Protein AF-A0A838DDW0-F1 (afdb_monomer_lite)

pLDDT: mean 84.01, std 14.68, range [48.5, 97.31]

Radius of gyration: 19.71 Å; chains: 1; bounding box: 67×43×30 Å

Secondary structure (DSSP, 8-state):
--S---EEEESS-HHHHHHHHHHHSTT-EEEEEEE--TTSSS-TTSEEEEEEEETTEEEEEEEPPPPPGGGG-------PPPP-

Foldseek 3Di:
DDPDAAEAEDAQCQVVVLVVLCVVQVPKDWPDWDFAPPPGPDHGRHTAKTWMDGPNGIYMYGYDDHDDPVVPPDPPDDPDPDDD

Structure (mmCIF, N/CA/C/O backbone):
data_AF-A0A838DDW0-F1
#
_entry.id   AF-A0A838DDW0-F1
#
loop_
_atom_site.group_PDB
_atom_site.id
_atom_site.type_symbol
_atom_site.label_atom_id
_atom_site.label_alt_id
_atom_site.label_comp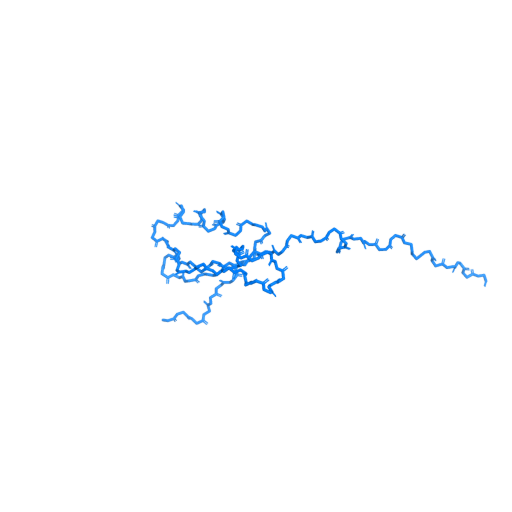_id
_atom_site.label_asym_id
_atom_site.label_entity_id
_atom_site.label_seq_id
_atom_site.pdbx_PDB_ins_code
_atom_site.Cartn_x
_atom_site.Cartn_y
_atom_site.Cartn_z
_atom_site.occupancy
_atom_site.B_iso_or_equiv
_atom_site.auth_seq_id
_atom_site.auth_comp_id
_atom_site.auth_asym_id
_atom_site.auth_atom_id
_atom_site.pdbx_PDB_model_num
ATOM 1 N N . MET A 1 1 ? -4.295 14.958 15.121 1.00 62.41 1 MET A N 1
ATOM 2 C CA . MET A 1 1 ? -3.209 14.818 14.126 1.00 62.41 1 MET A CA 1
ATOM 3 C C . MET A 1 1 ? -2.353 13.625 14.508 1.00 62.41 1 MET A C 1
ATOM 5 O O . MET A 1 1 ? -1.908 13.571 15.652 1.00 62.41 1 MET A O 1
ATOM 9 N N . GLN A 1 2 ? -2.182 12.655 13.609 1.00 73.88 2 GLN A N 1
ATOM 10 C CA . GLN A 1 2 ? -1.325 11.497 13.869 1.00 73.88 2 GLN A CA 1
ATOM 11 C C . GLN A 1 2 ? 0.141 11.890 13.732 1.00 73.88 2 GLN A C 1
ATOM 13 O O . GLN A 1 2 ? 0.523 12.526 12.757 1.00 73.88 2 GLN A O 1
ATOM 18 N N . LYS A 1 3 ? 0.943 11.558 14.746 1.00 88.31 3 LYS A N 1
ATOM 19 C CA . LYS A 1 3 ? 2.377 11.886 14.782 1.00 88.31 3 LYS A CA 1
ATOM 20 C C . LYS A 1 3 ? 3.254 10.773 14.210 1.00 88.31 3 LYS A C 1
ATOM 22 O O . LYS A 1 3 ? 4.405 11.023 13.879 1.00 88.31 3 LYS A O 1
ATOM 27 N N . ILE A 1 4 ? 2.721 9.554 14.145 1.00 92.31 4 ILE A N 1
ATOM 28 C CA . ILE A 1 4 ? 3.427 8.356 13.699 1.00 92.31 4 ILE A CA 1
ATOM 29 C C . ILE A 1 4 ? 2.511 7.631 12.721 1.00 92.31 4 ILE A C 1
ATOM 31 O O . ILE A 1 4 ? 1.379 7.304 13.076 1.00 92.31 4 ILE A O 1
ATOM 35 N N . THR A 1 5 ? 3.022 7.368 11.522 1.00 93.56 5 THR A N 1
ATOM 36 C CA . THR A 1 5 ? 2.337 6.583 10.493 1.00 93.56 5 THR A CA 1
ATOM 37 C C . THR A 1 5 ? 3.034 5.232 10.385 1.00 93.56 5 THR A C 1
ATOM 39 O O . THR A 1 5 ? 4.204 5.193 9.993 1.00 93.56 5 THR A O 1
ATOM 42 N N . PRO A 1 6 ? 2.369 4.120 10.743 1.00 94.94 6 PRO A N 1
ATOM 43 C CA . PRO A 1 6 ? 2.941 2.797 10.556 1.00 94.94 6 PRO A CA 1
ATOM 44 C C . PRO A 1 6 ? 3.214 2.524 9.076 1.00 94.94 6 PRO A C 1
ATOM 46 O O . PRO A 1 6 ? 2.396 2.840 8.207 1.00 94.94 6 PRO A O 1
ATOM 49 N N . PHE A 1 7 ? 4.366 1.914 8.813 1.00 93.69 7 PHE A N 1
ATOM 50 C CA . PHE A 1 7 ? 4.826 1.601 7.470 1.00 93.69 7 PHE A CA 1
ATOM 51 C C . PHE A 1 7 ? 4.985 0.087 7.319 1.00 93.69 7 PHE A C 1
ATOM 53 O O . PHE A 1 7 ? 5.830 -0.524 7.974 1.00 93.69 7 PHE A O 1
ATOM 60 N N . LEU A 1 8 ? 4.136 -0.522 6.495 1.00 93.38 8 LEU A N 1
ATOM 61 C CA . LEU A 1 8 ? 4.029 -1.969 6.330 1.00 93.38 8 LEU A CA 1
ATOM 62 C C . LEU A 1 8 ? 4.782 -2.418 5.075 1.00 93.38 8 LEU A C 1
ATOM 64 O O . LEU A 1 8 ? 4.489 -1.973 3.965 1.00 93.38 8 LEU A O 1
ATOM 68 N N . TRP A 1 9 ? 5.750 -3.313 5.244 1.00 90.69 9 TRP A N 1
ATOM 69 C CA . TRP A 1 9 ? 6.525 -3.864 4.136 1.00 90.69 9 TRP A CA 1
ATOM 70 C C . TRP A 1 9 ? 5.921 -5.188 3.664 1.00 90.69 9 TRP A C 1
ATOM 72 O O . TRP A 1 9 ? 5.760 -6.107 4.465 1.00 90.69 9 TRP A O 1
ATOM 82 N N . PHE A 1 10 ? 5.642 -5.305 2.365 1.00 89.00 10 PHE A N 1
ATOM 83 C CA . PHE A 1 10 ? 5.113 -6.526 1.749 1.00 89.00 10 PHE A CA 1
ATOM 84 C C . PHE A 1 10 ? 6.042 -7.044 0.655 1.00 89.00 10 PHE A C 1
ATOM 86 O O . PHE A 1 10 ? 6.569 -6.270 -0.147 1.00 89.00 10 PHE A O 1
ATOM 93 N N . ASP A 1 11 ? 6.208 -8.363 0.577 1.00 85.25 11 ASP A N 1
ATOM 94 C CA . ASP A 1 11 ? 6.915 -8.997 -0.536 1.00 85.25 11 ASP A CA 1
ATOM 95 C C . ASP A 1 11 ? 5.969 -9.139 -1.732 1.00 85.25 11 ASP A C 1
ATOM 97 O O . ASP A 1 11 ? 5.174 -10.067 -1.825 1.00 85.25 11 ASP A O 1
ATOM 101 N N . GLY A 1 12 ? 5.964 -8.144 -2.614 1.00 81.31 12 GLY A N 1
ATOM 102 C CA . GLY A 1 12 ? 5.183 -8.178 -3.848 1.00 81.31 12 GLY A CA 1
ATOM 103 C C . GLY A 1 12 ? 3.681 -7.877 -3.724 1.00 81.31 12 GLY A C 1
ATOM 104 O O . GLY A 1 12 ? 3.106 -7.417 -4.709 1.00 81.31 12 GLY A O 1
ATOM 105 N N . GLN A 1 13 ? 3.067 -8.061 -2.553 1.00 87.06 13 GLN A N 1
ATOM 106 C CA . GLN A 1 13 ? 1.601 -8.137 -2.390 1.00 87.06 13 GLN A CA 1
ATOM 107 C C . GLN A 1 13 ? 0.961 -6.920 -1.692 1.00 87.06 13 GLN A C 1
ATOM 109 O O . GLN A 1 13 ? 0.008 -7.048 -0.923 1.00 87.06 13 GLN A O 1
ATOM 114 N N . ALA A 1 14 ? 1.528 -5.725 -1.878 1.00 90.12 14 ALA A N 1
ATOM 115 C CA . ALA A 1 14 ? 1.055 -4.528 -1.178 1.00 90.12 14 ALA A CA 1
ATOM 116 C C . ALA A 1 14 ? -0.387 -4.135 -1.565 1.00 90.12 14 ALA A C 1
ATOM 118 O O . ALA A 1 14 ? -1.158 -3.721 -0.702 1.00 90.12 14 ALA A O 1
ATOM 119 N N . GLU A 1 15 ? -0.761 -4.282 -2.839 1.00 92.56 15 GLU A N 1
ATOM 120 C CA . GLU A 1 15 ? -2.102 -3.945 -3.343 1.00 92.56 15 GLU A CA 1
ATOM 121 C C . GLU A 1 15 ? -3.160 -4.907 -2.795 1.00 92.56 15 GLU A C 1
ATOM 123 O O . GLU A 1 15 ? -4.192 -4.476 -2.278 1.00 92.56 15 GLU A O 1
ATOM 128 N N . GLU A 1 16 ? -2.871 -6.206 -2.831 1.00 94.25 16 GLU A N 1
ATOM 129 C CA . GLU A 1 16 ? -3.735 -7.266 -2.320 1.00 94.25 16 GLU A CA 1
ATOM 130 C C . GLU A 1 16 ? -3.920 -7.151 -0.804 1.00 94.25 16 GLU A C 1
ATOM 132 O O . GLU A 1 16 ? -5.031 -7.321 -0.301 1.00 94.25 16 GLU A O 1
ATOM 137 N N . ALA A 1 17 ? -2.858 -6.802 -0.071 1.00 93.94 17 ALA A N 1
ATOM 138 C CA . ALA A 1 17 ? -2.934 -6.566 1.366 1.00 93.94 17 ALA A CA 1
ATOM 139 C C . ALA A 1 17 ? -3.829 -5.366 1.704 1.00 93.94 17 ALA A C 1
ATOM 141 O O . ALA A 1 17 ? -4.679 -5.462 2.591 1.00 93.94 17 ALA A O 1
ATOM 142 N N . VAL A 1 18 ? -3.690 -4.247 0.982 1.00 95.81 18 VAL A N 1
ATOM 143 C CA . VAL A 1 18 ? -4.570 -3.084 1.171 1.00 95.81 18 VAL A CA 1
ATOM 144 C C . VAL A 1 18 ? -6.014 -3.444 0.835 1.00 95.81 18 VAL A C 1
ATOM 146 O O . VAL A 1 18 ? -6.902 -3.158 1.636 1.00 95.81 18 VAL A O 1
ATOM 149 N N . ALA A 1 19 ? -6.263 -4.129 -0.284 1.00 95.88 19 ALA A N 1
ATOM 150 C CA . ALA A 1 19 ? -7.603 -4.584 -0.650 1.00 95.88 19 ALA A CA 1
ATOM 151 C C . ALA A 1 19 ? -8.223 -5.475 0.440 1.00 95.88 19 ALA A C 1
ATOM 153 O O . ALA A 1 19 ? -9.385 -5.292 0.808 1.00 95.88 19 ALA A O 1
ATOM 154 N N . PHE A 1 20 ? -7.435 -6.386 1.016 1.00 96.44 20 PHE A N 1
ATOM 155 C CA . PHE A 1 20 ? -7.869 -7.209 2.139 1.00 96.44 20 PHE A CA 1
ATOM 156 C C . PHE A 1 20 ? -8.225 -6.364 3.367 1.00 96.44 20 PHE A C 1
ATOM 158 O O . PHE A 1 20 ? -9.319 -6.521 3.910 1.00 96.44 20 PHE A O 1
ATOM 165 N N . TYR A 1 21 ? -7.367 -5.429 3.785 1.00 96.06 21 TYR A N 1
ATOM 166 C CA . TYR A 1 21 ? -7.670 -4.569 4.932 1.00 96.06 21 TYR A CA 1
ATOM 167 C C . TYR A 1 21 ? -8.957 -3.768 4.733 1.00 96.06 21 TYR A C 1
ATOM 169 O O . TYR A 1 21 ? -9.782 -3.705 5.641 1.00 96.06 21 TYR A O 1
ATOM 177 N N . LEU A 1 22 ? -9.177 -3.220 3.539 1.00 96.06 22 LEU A N 1
ATOM 178 C CA . LEU A 1 22 ? -10.396 -2.476 3.215 1.00 96.06 22 LEU A CA 1
ATOM 179 C C . LEU A 1 22 ? -11.647 -3.368 3.179 1.00 96.06 22 LEU A C 1
ATOM 181 O O . LEU A 1 22 ? -12.741 -2.900 3.479 1.00 96.06 22 LEU A O 1
ATOM 185 N N . SER A 1 23 ? -11.498 -4.661 2.874 1.00 96.94 23 SER A N 1
ATOM 186 C CA . SER A 1 23 ? -12.604 -5.625 2.967 1.00 96.94 23 SER A CA 1
ATOM 187 C C . SER A 1 23 ? -13.011 -5.936 4.415 1.00 96.94 23 SER A C 1
ATOM 189 O O . SER A 1 23 ? -14.180 -6.215 4.684 1.00 96.94 23 SER A O 1
ATOM 191 N N . VAL A 1 24 ? -12.059 -5.867 5.355 1.00 97.00 24 VAL A N 1
ATOM 192 C CA . VAL A 1 24 ? -12.273 -6.159 6.781 1.00 97.00 24 VAL A CA 1
ATOM 193 C C . VAL A 1 24 ? -12.763 -4.917 7.531 1.00 97.00 24 VAL A C 1
ATOM 195 O O . VAL A 1 24 ? -13.716 -4.991 8.308 1.00 97.00 24 VAL A O 1
ATOM 198 N N . PHE A 1 25 ? -12.140 -3.764 7.290 1.00 95.69 25 PHE A N 1
ATOM 199 C CA . PHE A 1 25 ? -12.468 -2.493 7.932 1.00 95.69 25 PHE A CA 1
ATOM 200 C C . PHE A 1 25 ? -13.328 -1.643 6.996 1.00 95.69 25 PHE A C 1
ATOM 202 O O . PHE A 1 25 ? -12.810 -0.938 6.135 1.00 95.69 25 PHE A O 1
ATOM 209 N N . LYS A 1 26 ? -14.650 -1.693 7.191 1.00 88.75 26 LYS A N 1
ATOM 210 C CA . LYS A 1 26 ? -15.635 -1.119 6.254 1.00 88.75 26 LYS A CA 1
ATOM 211 C C . LYS A 1 26 ? -15.538 0.393 6.028 1.00 88.75 26 LYS A C 1
ATOM 213 O O . LYS A 1 26 ? -15.929 0.854 4.964 1.00 88.75 26 LYS A O 1
ATOM 218 N N . ASP A 1 27 ? -14.994 1.137 6.988 1.00 93.12 27 ASP A N 1
ATOM 219 C CA . ASP A 1 27 ? -14.789 2.589 6.872 1.00 93.12 27 ASP A CA 1
ATOM 220 C C . ASP A 1 27 ? -13.403 2.950 6.311 1.00 93.12 27 ASP A C 1
ATOM 222 O O . ASP A 1 27 ? -12.992 4.112 6.323 1.00 93.12 27 ASP A O 1
ATOM 226 N N . GLY A 1 28 ? -12.637 1.948 5.876 1.00 95.81 28 GLY A N 1
ATOM 227 C CA . GLY A 1 28 ? -11.315 2.153 5.320 1.00 95.81 28 GLY A CA 1
ATOM 228 C C . GLY A 1 28 ? -11.355 2.764 3.921 1.00 95.81 28 GLY A C 1
ATOM 229 O O . GLY A 1 28 ? -12.292 2.554 3.150 1.00 95.81 28 GLY A O 1
ATOM 230 N N . LYS A 1 29 ? -10.295 3.487 3.553 1.00 97.00 29 LYS A N 1
ATOM 231 C CA . LYS A 1 29 ? -10.141 4.068 2.208 1.00 97.00 29 LYS A CA 1
ATOM 232 C C . LYS A 1 29 ? -8.682 4.199 1.796 1.00 97.00 29 LYS A C 1
ATOM 234 O O . LYS A 1 29 ? -7.805 4.399 2.632 1.00 97.00 29 LYS A O 1
ATOM 239 N N . ILE A 1 30 ? -8.426 4.154 0.493 1.00 97.31 30 ILE A N 1
ATOM 240 C CA . ILE A 1 30 ? -7.133 4.565 -0.066 1.00 97.31 30 ILE A CA 1
ATOM 241 C C . ILE A 1 30 ? -7.071 6.095 -0.054 1.00 97.31 30 ILE A C 1
ATOM 243 O O . ILE A 1 30 ? -8.027 6.764 -0.440 1.00 97.31 30 ILE A O 1
ATOM 247 N N . ILE A 1 31 ? -5.943 6.638 0.397 1.00 96.94 31 ILE A N 1
ATOM 248 C CA . ILE A 1 31 ? -5.657 8.077 0.416 1.00 96.94 31 ILE A CA 1
ATOM 249 C C . ILE A 1 31 ? -4.833 8.467 -0.808 1.00 96.94 31 ILE A C 1
ATOM 251 O O . ILE A 1 31 ? -5.134 9.455 -1.470 1.00 96.94 31 ILE A O 1
ATOM 255 N N . ALA A 1 32 ? -3.786 7.696 -1.106 1.00 96.06 32 ALA A N 1
ATOM 256 C CA . ALA A 1 32 ? -2.911 7.949 -2.240 1.00 96.06 32 ALA A CA 1
ATOM 257 C C . ALA A 1 32 ? -2.187 6.674 -2.670 1.00 96.06 32 ALA A C 1
ATOM 259 O O . ALA A 1 32 ? -1.786 5.867 -1.833 1.00 96.06 32 ALA A O 1
ATOM 260 N N . THR A 1 33 ? -1.936 6.553 -3.968 1.00 95.56 33 THR A N 1
ATOM 261 C CA . THR A 1 33 ? -1.054 5.533 -4.538 1.00 95.56 33 THR A CA 1
ATOM 262 C C . THR A 1 33 ? 0.081 6.241 -5.256 1.00 95.56 33 THR A C 1
ATOM 264 O O . THR A 1 33 ? -0.161 7.106 -6.100 1.00 95.56 33 THR A O 1
ATOM 267 N N . THR A 1 34 ? 1.321 5.888 -4.928 1.00 94.12 34 THR A N 1
ATOM 268 C CA . THR A 1 34 ? 2.501 6.384 -5.639 1.00 94.12 34 THR A CA 1
ATOM 269 C C . THR A 1 34 ? 3.073 5.288 -6.522 1.00 94.12 34 THR A C 1
ATOM 271 O O . THR A 1 34 ? 3.024 4.103 -6.182 1.00 94.12 34 THR A O 1
ATOM 274 N N . HIS A 1 35 ? 3.628 5.690 -7.660 1.00 92.81 35 HIS A N 1
ATOM 275 C CA . HIS A 1 35 ? 4.222 4.785 -8.634 1.00 92.81 35 HIS A CA 1
ATOM 276 C C . HIS A 1 35 ? 5.700 5.116 -8.828 1.00 92.81 35 HIS A C 1
ATOM 278 O O . HIS A 1 35 ? 6.129 6.248 -8.589 1.00 92.81 35 HIS A O 1
ATOM 284 N N . TYR A 1 36 ? 6.480 4.133 -9.269 1.00 91.62 36 TYR A N 1
ATOM 285 C CA . TYR A 1 36 ? 7.876 4.351 -9.621 1.00 91.62 36 TYR A CA 1
ATOM 286 C C . TYR A 1 36 ? 7.996 5.303 -10.825 1.00 91.62 36 TYR A C 1
ATOM 288 O O . TYR A 1 36 ? 7.272 5.125 -11.812 1.00 91.62 36 TYR A O 1
ATOM 296 N N . PRO A 1 37 ? 8.906 6.295 -10.767 1.00 92.62 37 PRO A N 1
ATOM 297 C CA . PRO A 1 37 ? 9.193 7.178 -11.895 1.00 92.62 37 PRO A CA 1
ATOM 298 C C . PRO A 1 37 ? 9.976 6.438 -12.992 1.00 92.62 37 PRO A C 1
ATOM 300 O O . PRO A 1 37 ? 10.512 5.358 -12.752 1.00 92.62 37 PRO A O 1
ATOM 303 N N . GLU A 1 38 ? 10.103 7.046 -14.175 1.00 90.56 38 GLU A N 1
ATOM 304 C CA . GLU A 1 38 ? 10.820 6.457 -15.324 1.00 90.56 38 GLU A CA 1
ATOM 305 C C . GLU A 1 38 ? 12.263 6.041 -15.010 1.00 90.56 38 GLU A C 1
ATOM 307 O O . GLU A 1 38 ? 12.708 4.983 -15.443 1.00 90.56 38 GLU A O 1
ATOM 312 N N . ASN A 1 39 ? 12.965 6.821 -14.184 1.00 90.56 39 ASN A N 1
ATOM 313 C CA . ASN A 1 39 ? 14.349 6.555 -13.770 1.00 90.56 39 ASN A CA 1
ATOM 314 C C . ASN A 1 39 ? 14.444 5.833 -12.412 1.00 90.56 39 ASN A C 1
ATOM 316 O O . ASN A 1 39 ? 15.436 5.964 -11.693 1.00 90.56 39 ASN A O 1
ATOM 320 N N . GLY A 1 40 ? 13.380 5.138 -12.005 1.00 84.69 40 GLY A N 1
ATOM 321 C CA . GLY A 1 40 ? 13.306 4.431 -10.732 1.00 84.69 40 GLY A CA 1
ATOM 322 C C . GLY A 1 40 ? 14.033 3.077 -10.731 1.00 84.69 40 GLY A C 1
ATOM 323 O O . GLY A 1 40 ? 14.335 2.514 -11.780 1.00 84.69 40 GLY A O 1
ATOM 324 N N . PRO A 1 41 ? 14.265 2.484 -9.545 1.00 84.19 41 PRO A N 1
ATOM 325 C CA . PRO A 1 41 ? 14.881 1.156 -9.406 1.00 84.19 41 PRO A CA 1
ATOM 326 C C . PRO A 1 41 ? 13.960 -0.003 -9.835 1.00 84.19 41 PRO A C 1
ATOM 328 O O . PRO A 1 41 ? 14.330 -1.172 -9.722 1.00 84.19 41 PRO A O 1
ATOM 331 N N . GLN A 1 42 ? 12.733 0.299 -10.251 1.00 85.50 42 GLN A N 1
ATOM 332 C CA . GLN A 1 42 ? 11.719 -0.636 -10.724 1.00 85.50 42 GLN A CA 1
ATOM 333 C C . GLN A 1 42 ? 11.062 -0.057 -11.982 1.00 85.50 42 GLN A C 1
ATOM 335 O O . GLN A 1 42 ? 11.135 1.155 -12.186 1.00 85.50 42 GLN A O 1
ATOM 340 N N . PRO A 1 43 ? 10.399 -0.893 -12.806 1.00 89.06 43 PRO A N 1
ATOM 341 C CA . PRO A 1 43 ? 9.694 -0.422 -13.991 1.00 89.06 43 PRO A CA 1
ATOM 342 C C . PRO A 1 43 ? 8.742 0.740 -13.690 1.00 89.06 43 PRO A C 1
ATOM 344 O O . PRO A 1 43 ? 7.971 0.684 -12.727 1.00 89.06 43 PRO A O 1
ATOM 347 N N . ALA A 1 44 ? 8.795 1.762 -14.543 1.00 92.19 44 ALA A N 1
ATOM 348 C CA . ALA A 1 44 ? 7.953 2.946 -14.458 1.00 92.19 44 ALA A CA 1
ATOM 349 C C . ALA A 1 44 ? 6.468 2.572 -14.378 1.00 92.19 44 ALA A C 1
ATOM 351 O O . ALA A 1 44 ? 6.013 1.635 -15.037 1.00 92.19 44 ALA A O 1
ATOM 352 N N . GLY A 1 45 ? 5.708 3.296 -13.559 1.00 90.38 45 GLY A N 1
ATOM 353 C CA . GLY A 1 45 ? 4.272 3.063 -13.413 1.00 90.38 45 GLY A CA 1
ATOM 354 C C . GLY A 1 45 ? 3.896 1.859 -12.544 1.00 90.38 45 GLY A C 1
ATOM 355 O O . GLY A 1 45 ? 2.714 1.676 -12.274 1.00 90.38 45 GLY A O 1
ATOM 356 N N . LYS A 1 46 ? 4.849 1.061 -12.036 1.00 89.56 46 LYS A N 1
ATOM 357 C CA . LYS A 1 46 ? 4.542 0.087 -10.973 1.00 89.56 46 LYS A CA 1
ATOM 358 C C . LYS A 1 46 ? 4.243 0.795 -9.659 1.00 89.56 46 LYS A C 1
ATOM 360 O O . LYS A 1 46 ? 4.905 1.776 -9.329 1.00 89.56 46 LYS A O 1
ATOM 365 N N . VAL A 1 47 ? 3.309 0.253 -8.879 1.00 89.62 47 VAL A N 1
ATOM 366 C CA . VAL A 1 47 ? 3.015 0.746 -7.529 1.00 89.62 47 VAL A CA 1
ATOM 367 C C . VAL A 1 47 ? 4.260 0.642 -6.648 1.00 89.62 47 VAL A C 1
ATOM 369 O O . VAL A 1 47 ? 4.891 -0.414 -6.551 1.00 89.62 47 VAL A O 1
ATOM 372 N N . MET A 1 48 ? 4.600 1.764 -6.016 1.00 89.62 48 MET A N 1
ATOM 373 C CA . MET A 1 48 ? 5.691 1.894 -5.055 1.00 89.62 48 MET A CA 1
ATOM 374 C C . MET A 1 48 ? 5.135 1.865 -3.631 1.00 89.62 48 MET A C 1
ATOM 376 O O . MET A 1 48 ? 5.478 0.973 -2.856 1.00 89.62 48 MET A O 1
ATOM 380 N N . THR A 1 49 ? 4.239 2.796 -3.296 1.00 93.25 49 THR A N 1
ATOM 381 C CA . THR A 1 49 ? 3.568 2.832 -1.990 1.00 93.25 49 THR A CA 1
ATOM 382 C C . THR A 1 49 ? 2.076 3.082 -2.120 1.00 93.25 49 THR A C 1
ATOM 384 O O . THR A 1 49 ? 1.621 3.742 -3.056 1.00 93.25 49 THR 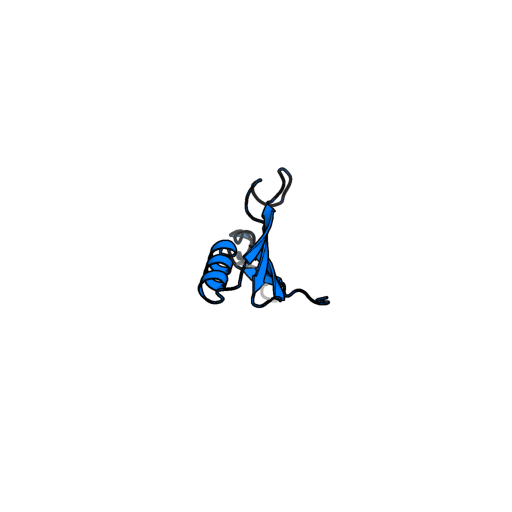A O 1
ATOM 387 N N . ILE A 1 50 ? 1.317 2.592 -1.140 1.00 96.19 50 ILE A N 1
ATOM 388 C CA . ILE A 1 50 ? -0.107 2.896 -0.987 1.00 96.19 50 ILE A CA 1
ATOM 389 C C . ILE A 1 50 ? -0.316 3.462 0.411 1.00 96.19 50 ILE A C 1
ATOM 391 O O . ILE A 1 50 ? -0.049 2.785 1.404 1.00 96.19 50 ILE A O 1
ATOM 395 N N . ALA A 1 51 ? -0.788 4.700 0.486 1.00 96.44 51 ALA A N 1
ATOM 396 C CA . ALA A 1 51 ? -1.291 5.306 1.706 1.00 96.44 51 ALA A CA 1
ATOM 397 C C . ALA A 1 51 ? -2.790 5.027 1.819 1.00 96.44 51 ALA A C 1
ATOM 399 O O . ALA A 1 51 ? -3.551 5.272 0.880 1.00 96.44 51 ALA A O 1
ATOM 400 N N . PHE A 1 52 ? -3.223 4.531 2.969 1.00 97.12 52 PHE A N 1
ATOM 401 C CA . PHE A 1 52 ? -4.607 4.158 3.232 1.00 97.12 52 PHE A CA 1
ATOM 402 C C . PHE A 1 52 ? -4.973 4.479 4.680 1.00 97.12 52 PHE A C 1
ATOM 404 O O . PHE A 1 52 ? -4.105 4.666 5.529 1.00 97.12 52 PHE A O 1
ATOM 411 N N . GLU A 1 53 ? -6.263 4.591 4.954 1.00 97.00 53 GLU A N 1
ATOM 412 C CA . GLU A 1 53 ? -6.812 4.900 6.267 1.00 97.00 53 GLU A CA 1
ATOM 413 C C . GLU A 1 53 ? -7.704 3.747 6.720 1.00 97.00 53 GLU A C 1
ATOM 415 O O . GLU A 1 53 ? -8.522 3.267 5.939 1.00 97.00 53 GLU A O 1
ATOM 420 N N . LEU A 1 54 ? -7.554 3.319 7.972 1.00 96.31 54 LEU A N 1
ATOM 421 C CA . LEU A 1 54 ? -8.432 2.370 8.653 1.00 96.31 54 LEU A CA 1
ATOM 422 C C . LEU A 1 54 ? -8.883 3.005 9.971 1.00 96.31 54 LEU A C 1
ATOM 424 O O . LEU A 1 54 ? -8.036 3.414 10.762 1.00 96.31 54 LEU A O 1
ATOM 428 N N . GLN A 1 55 ? -10.194 3.097 10.220 1.00 93.44 55 GLN A N 1
ATOM 429 C CA . GLN A 1 55 ? -10.755 3.669 11.460 1.00 93.44 55 GLN A CA 1
ATOM 4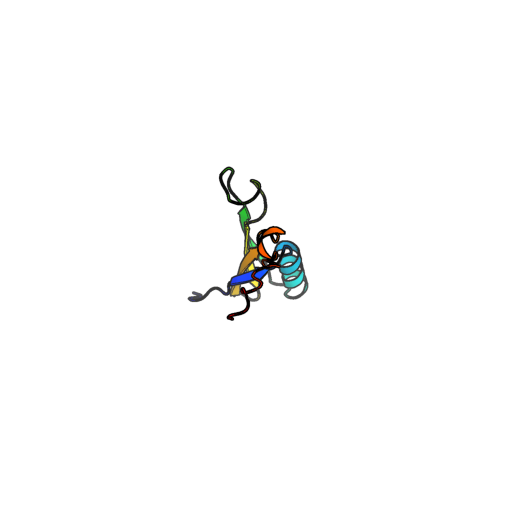30 C C . GLN A 1 55 ? -10.165 5.049 11.835 1.00 93.44 55 GLN A C 1
ATOM 432 O O . GLN A 1 55 ? -9.859 5.324 12.994 1.00 93.44 55 GLN A O 1
ATOM 437 N N . GLY A 1 56 ? -9.958 5.922 10.842 1.00 92.31 56 GLY A N 1
ATOM 438 C CA . GLY A 1 56 ? -9.369 7.250 11.047 1.00 92.31 56 GLY A CA 1
ATOM 439 C C . GLY A 1 56 ? -7.853 7.259 11.291 1.00 92.31 56 GLY A C 1
ATOM 440 O O . GLY A 1 56 ? -7.296 8.316 11.596 1.00 92.31 56 GLY A O 1
ATOM 441 N N . GLN A 1 57 ? -7.174 6.113 11.156 1.00 94.25 57 GLN A N 1
ATOM 442 C CA . GLN A 1 57 ? -5.721 5.997 11.236 1.00 94.25 57 GLN A CA 1
ATOM 443 C C . GLN A 1 57 ? -5.072 5.738 9.887 1.00 94.25 57 GLN A C 1
ATOM 445 O O . GLN A 1 57 ? -5.450 4.814 9.176 1.00 94.25 57 GLN A O 1
ATOM 450 N N . GLN A 1 58 ? -4.054 6.534 9.568 1.00 95.69 58 GLN A N 1
ATOM 451 C CA . GLN A 1 58 ? -3.285 6.412 8.343 1.00 95.69 58 GLN A CA 1
ATOM 452 C C . GLN A 1 58 ? -2.189 5.358 8.478 1.00 95.69 58 GLN A C 1
ATOM 454 O O . GLN A 1 58 ? -1.490 5.263 9.488 1.00 95.69 58 GLN A O 1
ATOM 459 N N . PHE A 1 59 ? -2.021 4.608 7.401 1.00 96.38 59 PHE A N 1
ATOM 460 C CA . PHE A 1 59 ? -0.994 3.607 7.186 1.00 96.38 59 PHE A CA 1
ATOM 461 C C . PHE A 1 59 ? -0.375 3.839 5.812 1.00 96.38 59 PHE A C 1
ATOM 463 O O . PHE A 1 59 ? -1.018 4.364 4.899 1.00 96.38 59 PHE A O 1
ATOM 470 N N . ALA A 1 60 ? 0.869 3.413 5.651 1.00 95.25 60 ALA A N 1
ATOM 471 C CA . ALA A 1 60 ? 1.520 3.350 4.353 1.00 95.25 60 ALA A CA 1
ATOM 472 C C . ALA A 1 60 ? 2.077 1.948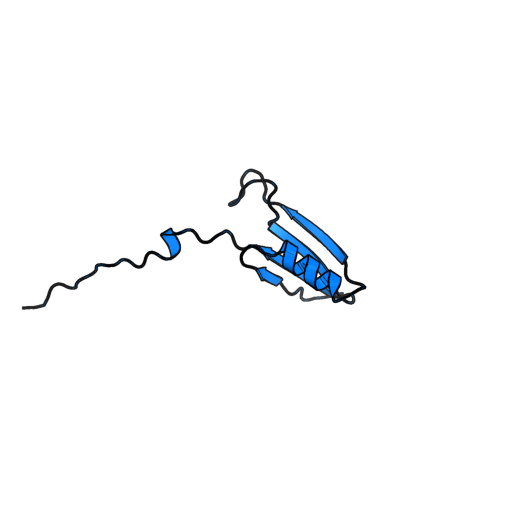 4.127 1.00 95.25 60 ALA A C 1
ATOM 474 O O . ALA A 1 60 ? 2.544 1.299 5.062 1.00 95.25 60 ALA A O 1
ATOM 475 N N . THR A 1 61 ? 2.030 1.476 2.888 1.00 94.56 61 THR A N 1
ATOM 476 C CA . THR A 1 61 ? 2.679 0.230 2.480 1.00 94.56 61 THR A CA 1
ATOM 477 C C . THR A 1 61 ? 3.847 0.502 1.548 1.00 94.56 61 THR A C 1
ATOM 479 O O . THR A 1 61 ? 3.840 1.492 0.818 1.00 94.56 61 THR A O 1
ATOM 482 N N . LEU A 1 62 ? 4.826 -0.399 1.533 1.00 88.31 62 LEU A N 1
ATOM 483 C CA . LEU A 1 62 ? 5.846 -0.478 0.492 1.00 88.31 62 LEU A CA 1
ATOM 484 C C . LEU A 1 62 ? 5.954 -1.901 -0.009 1.00 88.31 62 LEU A C 1
ATOM 486 O O . LEU A 1 62 ? 6.013 -2.862 0.763 1.00 88.31 62 LEU A O 1
ATOM 490 N N . LYS A 1 63 ? 6.019 -2.004 -1.327 1.00 80.75 63 LYS A N 1
ATOM 491 C CA . LYS A 1 63 ? 6.301 -3.248 -2.018 1.00 80.75 63 LYS A CA 1
ATOM 492 C C . LYS A 1 63 ? 7.810 -3.449 -2.098 1.00 80.75 63 LYS A C 1
ATOM 494 O O . LYS A 1 63 ? 8.534 -2.581 -2.585 1.00 80.75 63 LYS A O 1
ATOM 499 N N . SER A 1 64 ? 8.283 -4.607 -1.648 1.00 74.44 64 SER A N 1
ATOM 500 C CA . SER A 1 64 ? 9.657 -5.028 -1.905 1.00 74.44 64 SER A CA 1
ATOM 501 C C 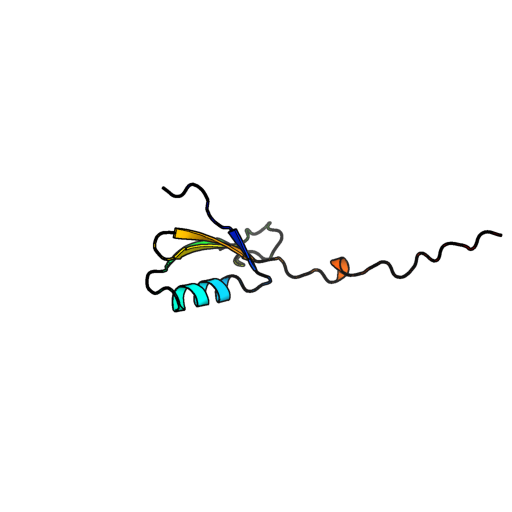. SER A 1 64 ? 9.897 -5.115 -3.412 1.00 74.44 64 SER A C 1
ATOM 503 O O . SER A 1 64 ? 9.047 -5.661 -4.127 1.00 74.44 64 SER A O 1
ATOM 505 N N . PRO A 1 65 ? 11.062 -4.679 -3.918 1.00 69.31 65 PRO A N 1
ATOM 506 C CA . PRO A 1 65 ? 11.533 -5.181 -5.197 1.00 69.31 65 PRO A CA 1
ATOM 507 C C . PRO A 1 65 ? 11.669 -6.707 -5.101 1.00 69.31 65 PRO A C 1
ATOM 509 O O . PRO A 1 65 ? 12.064 -7.232 -4.054 1.00 69.31 65 PRO A O 1
ATOM 512 N N . ALA A 1 66 ? 11.328 -7.411 -6.184 1.00 65.31 66 ALA A N 1
ATOM 513 C CA . ALA A 1 66 ? 11.468 -8.861 -6.236 1.00 65.31 66 ALA A CA 1
ATOM 514 C C . ALA A 1 66 ? 12.909 -9.260 -5.864 1.00 65.31 66 ALA A C 1
ATOM 516 O O . ALA A 1 66 ? 13.855 -8.559 -6.250 1.00 65.31 66 ALA A O 1
ATOM 517 N N . PRO A 1 67 ? 13.106 -10.356 -5.115 1.00 63.97 67 PRO A N 1
ATOM 518 C CA . PRO A 1 67 ? 14.442 -10.806 -4.770 1.00 63.97 67 PRO A CA 1
ATOM 519 C C . PRO A 1 67 ? 15.261 -11.050 -6.043 1.00 63.97 67 PRO A C 1
ATOM 521 O O . PRO A 1 67 ? 14.895 -11.874 -6.879 1.00 63.97 67 PRO A O 1
ATOM 524 N N . SER A 1 68 ? 16.390 -10.344 -6.190 1.00 61.81 68 SER A N 1
ATOM 525 C CA . SER A 1 68 ? 17.382 -10.718 -7.199 1.00 61.81 68 SER A CA 1
ATOM 526 C C . SER A 1 68 ? 17.931 -12.100 -6.827 1.00 61.81 68 SER A C 1
ATOM 528 O O . SER A 1 68 ? 18.382 -12.272 -5.687 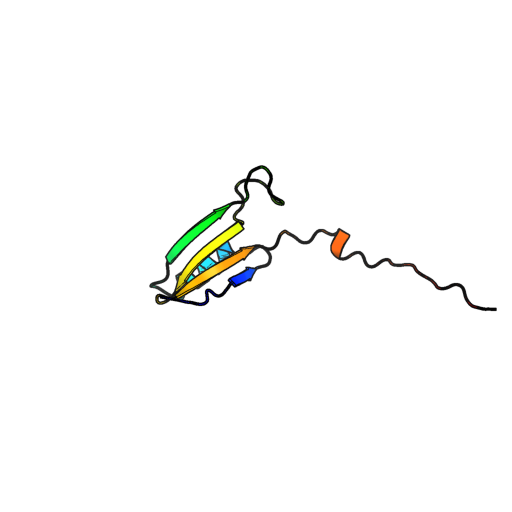1.00 61.81 68 SER A O 1
ATOM 530 N N . PRO A 1 69 ? 17.938 -13.080 -7.749 1.00 63.94 69 PRO A N 1
ATOM 531 C CA . PRO A 1 69 ? 18.473 -14.413 -7.477 1.00 63.94 69 PRO A CA 1
ATOM 532 C C . PRO A 1 69 ? 19.949 -14.379 -7.041 1.00 63.94 69 PRO A C 1
ATOM 534 O O . PRO A 1 69 ? 20.408 -15.263 -6.319 1.00 63.94 69 PRO A O 1
ATOM 537 N N . GLU A 1 70 ? 20.692 -13.328 -7.400 1.00 64.38 70 GLU A N 1
ATOM 538 C CA . GLU A 1 70 ? 22.085 -13.134 -6.987 1.00 64.38 70 GLU A CA 1
ATOM 539 C C . GLU A 1 70 ? 22.236 -12.845 -5.488 1.00 64.38 70 GLU A C 1
ATOM 541 O O . GLU A 1 70 ? 23.236 -13.233 -4.884 1.00 64.38 70 GLU A O 1
ATOM 546 N N . ARG A 1 71 ? 21.224 -12.239 -4.851 1.00 62.44 71 ARG A N 1
ATOM 547 C CA . ARG A 1 71 ? 21.272 -11.828 -3.437 1.00 62.44 71 ARG A CA 1
ATOM 548 C C . ARG A 1 71 ? 21.318 -13.014 -2.464 1.00 62.44 71 ARG A C 1
ATOM 550 O O . ARG A 1 71 ? 21.717 -12.839 -1.316 1.00 62.44 71 ARG A O 1
ATOM 557 N N . TYR A 1 72 ? 20.958 -14.215 -2.926 1.00 61.41 72 TYR A N 1
ATOM 558 C CA . TYR A 1 72 ? 20.966 -15.452 -2.134 1.00 61.41 72 TYR A CA 1
ATOM 559 C C . TYR A 1 72 ? 22.053 -16.452 -2.546 1.00 61.41 72 TYR A C 1
ATOM 561 O O . TYR A 1 72 ? 22.167 -17.517 -1.931 1.00 61.41 72 TYR A O 1
ATOM 569 N N . ARG A 1 73 ? 22.903 -16.131 -3.532 1.00 65.12 73 ARG A N 1
ATOM 570 C CA . ARG A 1 73 ? 24.084 -16.952 -3.828 1.00 65.12 73 ARG A CA 1
ATOM 571 C C . ARG A 1 73 ? 25.116 -16.777 -2.712 1.00 65.12 73 ARG A C 1
ATOM 573 O O . ARG A 1 73 ? 25.977 -15.904 -2.768 1.00 65.12 73 ARG A O 1
ATOM 580 N N . ARG A 1 74 ? 25.067 -17.640 -1.690 1.00 61.06 74 ARG A N 1
ATOM 581 C CA . ARG A 1 74 ? 26.232 -17.847 -0.816 1.00 61.06 74 ARG A CA 1
ATOM 582 C C . ARG A 1 74 ? 27.414 -18.283 -1.692 1.00 61.06 74 ARG A C 1
ATOM 584 O O . ARG A 1 74 ? 27.226 -19.181 -2.516 1.00 61.06 74 ARG A O 1
ATOM 591 N N . PRO A 1 75 ? 28.624 -17.725 -1.521 1.00 60.28 75 PRO A N 1
ATOM 592 C CA . PRO A 1 75 ? 29.801 -18.258 -2.188 1.00 60.28 75 PRO A CA 1
ATOM 593 C C . PRO A 1 75 ? 30.097 -19.661 -1.640 1.00 60.28 75 PRO A C 1
ATOM 595 O O . PRO A 1 75 ? 30.721 -19.834 -0.594 1.00 60.28 75 PRO A O 1
ATOM 598 N N . LEU A 1 76 ? 29.626 -20.680 -2.358 1.00 61.03 76 LEU A N 1
ATOM 599 C CA . LEU A 1 76 ? 30.053 -22.071 -2.238 1.00 61.03 76 LEU A CA 1
ATOM 600 C C . LEU A 1 76 ? 31.481 -22.172 -2.786 1.00 61.03 76 LEU A C 1
ATOM 602 O O . LEU A 1 76 ? 31.659 -22.560 -3.932 1.00 61.03 76 LEU A O 1
ATOM 606 N N . ASN A 1 77 ? 32.471 -21.709 -2.019 1.00 59.03 77 ASN A N 1
ATOM 607 C CA . ASN A 1 77 ? 33.869 -22.171 -2.011 1.00 59.03 77 ASN A CA 1
ATOM 608 C C . ASN A 1 77 ? 34.805 -21.083 -1.469 1.00 59.03 77 ASN A C 1
ATOM 610 O O . ASN A 1 77 ? 35.384 -20.291 -2.207 1.00 59.03 77 ASN A O 1
ATOM 614 N N . ARG A 1 78 ? 35.055 -21.132 -0.162 1.00 59.81 78 ARG A N 1
ATOM 615 C CA . ARG A 1 78 ? 36.400 -20.898 0.371 1.00 59.81 78 ARG A CA 1
ATOM 616 C C . ARG A 1 78 ? 36.763 -22.121 1.202 1.00 59.81 78 ARG A C 1
ATOM 618 O O . ARG A 1 78 ? 36.567 -22.137 2.411 1.00 59.81 78 ARG A O 1
ATOM 625 N N . ARG A 1 79 ? 37.236 -23.179 0.535 1.00 53.94 79 ARG A N 1
ATOM 626 C CA . ARG A 1 79 ? 38.044 -24.193 1.219 1.00 53.94 79 ARG A CA 1
ATOM 627 C C . ARG A 1 79 ? 39.317 -23.478 1.666 1.00 53.94 79 ARG A C 1
ATOM 629 O O . ARG A 1 79 ? 40.070 -23.000 0.823 1.00 53.94 79 ARG A O 1
ATOM 636 N N . ALA A 1 80 ? 39.498 -23.334 2.974 1.00 54.84 80 ALA A N 1
ATOM 637 C CA . ALA A 1 80 ? 40.767 -22.904 3.537 1.00 54.84 80 ALA A CA 1
ATOM 638 C C . ALA A 1 80 ? 41.844 -23.937 3.149 1.00 54.84 80 ALA A C 1
ATOM 640 O O . ALA A 1 80 ? 41.565 -25.137 3.237 1.00 54.84 80 ALA A O 1
ATOM 641 N N . PRO A 1 81 ? 43.038 -23.523 2.693 1.00 56.00 81 PRO A N 1
ATOM 642 C CA . PRO A 1 81 ? 44.141 -24.457 2.536 1.00 56.00 81 PRO A CA 1
ATOM 643 C C . PRO A 1 81 ? 44.518 -24.991 3.922 1.00 56.00 81 PRO A C 1
ATOM 645 O O . PRO A 1 81 ? 44.698 -24.220 4.865 1.00 56.00 81 PRO A O 1
ATOM 648 N N . HIS A 1 82 ? 44.576 -26.318 4.045 1.00 49.88 82 HIS A N 1
ATOM 649 C CA . HIS A 1 82 ? 45.096 -26.988 5.229 1.00 49.88 82 HIS A CA 1
ATOM 650 C C . HIS A 1 82 ? 46.510 -26.477 5.518 1.00 49.88 82 HIS A C 1
ATOM 652 O O . HIS A 1 82 ? 47.383 -26.542 4.656 1.00 49.88 82 HIS A O 1
ATOM 658 N N . ALA A 1 83 ? 46.706 -25.974 6.736 1.00 48.50 83 ALA A N 1
ATOM 659 C CA . ALA A 1 83 ? 48.024 -25.764 7.305 1.00 48.50 83 ALA A CA 1
ATOM 660 C C . ALA A 1 83 ? 48.758 -27.113 7.365 1.00 48.50 83 ALA A C 1
ATOM 662 O O . ALA A 1 83 ? 48.186 -28.107 7.820 1.00 48.50 83 ALA A O 1
ATOM 663 N N . SER A 1 84 ? 49.990 -27.129 6.861 1.00 59.03 84 SER A N 1
ATOM 664 C CA . SER A 1 84 ? 51.017 -28.134 7.155 1.00 59.03 84 SER A CA 1
ATOM 665 C C . SER A 1 84 ? 52.067 -27.492 8.045 1.00 59.03 84 SER A C 1
ATOM 667 O O . SER A 1 84 ? 52.303 -26.277 7.850 1.00 59.03 84 SER A O 1
#

Sequence (84 aa):
MQKITPFLWFDGQAEEAVAFYLSVFKDGKIIATTHYPENGPQPAGKVMTIAFELQGQQFATLKSPAPSPERYRRPLNRRAPHAS